Protein AF-A0A067ERJ5-F1 (afdb_monomer_lite)

InterPro domains:
  IPR031101 RNA polymerase-associated protein Ctr9 [PTHR14027] (1-68)

pLDDT: mean 87.37, std 5.48, range [59.69, 93.44]

Foldseek 3Di:
DDWDWFQAAPDNDTDIDDLVPDDLDLVVVLCVCVNRVGDLVVLQVSLVSCVVVVNPVSSVVSVVSSPDD

Radius of gyration: 11.3 Å; chains: 1; bounding box: 25×26×26 Å

Structure (mmCIF, N/CA/C/O backbone):
data_AF-A0A067ERJ5-F1
#
_entry.id   AF-A0A067ERJ5-F1
#
loop_
_atom_site.group_PDB
_atom_site.id
_atom_site.type_symbol
_atom_site.label_atom_id
_atom_site.label_alt_id
_atom_site.label_comp_id
_atom_site.label_asym_id
_atom_site.label_entity_id
_atom_site.label_seq_id
_atom_site.pdbx_PDB_ins_code
_atom_site.Cartn_x
_atom_site.Cartn_y
_atom_site.Cartn_z
_atom_site.occupancy
_atom_site.B_iso_or_equiv
_atom_site.auth_seq_id
_atom_site.auth_comp_id
_atom_site.auth_asym_id
_atom_site.auth_atom_id
_atom_site.pdbx_PDB_model_num
ATOM 1 N N . MET A 1 1 ? -12.307 -13.195 -1.361 1.00 59.69 1 MET A N 1
ATOM 2 C CA . MET A 1 1 ? -10.887 -12.993 -1.011 1.00 59.69 1 MET A CA 1
ATOM 3 C C . MET A 1 1 ? -10.259 -12.218 -2.148 1.00 59.69 1 MET A C 1
ATOM 5 O O . 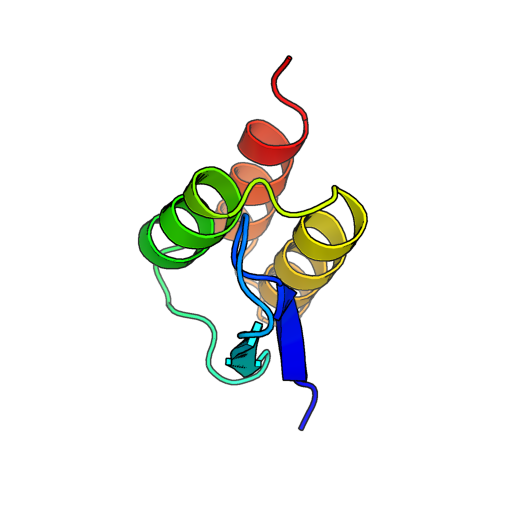MET A 1 1 ? -10.351 -12.679 -3.279 1.00 59.69 1 MET A O 1
ATOM 9 N N . ALA A 1 2 ? -9.748 -11.019 -1.883 1.00 80.69 2 ALA A N 1
ATOM 10 C CA . ALA A 1 2 ? -9.060 -10.227 -2.894 1.00 80.69 2 ALA A CA 1
ATOM 11 C C . ALA A 1 2 ? -7.552 -10.445 -2.715 1.00 80.69 2 ALA A C 1
ATOM 13 O O . ALA A 1 2 ? -7.043 -10.343 -1.602 1.00 80.69 2 ALA A O 1
ATOM 14 N N . CYS A 1 3 ? -6.856 -10.806 -3.786 1.00 85.94 3 CYS A N 1
ATOM 15 C CA . CYS A 1 3 ? -5.405 -10.939 -3.785 1.00 85.94 3 CYS A CA 1
ATOM 16 C C . CYS A 1 3 ? -4.827 -9.973 -4.809 1.00 85.94 3 CYS A C 1
ATOM 18 O O . CYS A 1 3 ? -5.461 -9.697 -5.828 1.00 85.94 3 CYS A O 1
ATOM 20 N N . VAL A 1 4 ? -3.634 -9.483 -4.517 1.00 86.38 4 VAL A N 1
ATOM 21 C CA . VAL A 1 4 ? -2.831 -8.670 -5.421 1.00 86.38 4 VAL A CA 1
ATOM 22 C C . VAL A 1 4 ? -1.553 -9.433 -5.718 1.00 86.38 4 VAL A C 1
ATOM 24 O O . VAL A 1 4 ? -1.038 -10.138 -4.850 1.00 86.38 4 VAL A O 1
ATOM 27 N N . TYR A 1 5 ? -1.081 -9.313 -6.950 1.00 87.81 5 TYR A N 1
ATOM 28 C CA . TYR A 1 5 ? 0.143 -9.938 -7.422 1.00 87.81 5 TYR A CA 1
ATOM 29 C C . TYR A 1 5 ? 1.141 -8.822 -7.693 1.00 87.81 5 TYR A C 1
ATOM 31 O O . TYR A 1 5 ? 0.846 -7.902 -8.454 1.00 87.81 5 TYR A O 1
ATOM 39 N N . ILE A 1 6 ? 2.268 -8.864 -6.991 1.00 86.44 6 ILE A N 1
ATOM 40 C CA . ILE A 1 6 ? 3.364 -7.916 -7.165 1.00 86.44 6 ILE A CA 1
ATOM 41 C C . ILE A 1 6 ? 4.411 -8.628 -8.024 1.00 86.44 6 ILE A C 1
ATOM 43 O O . ILE A 1 6 ? 4.929 -9.654 -7.577 1.00 86.44 6 ILE A O 1
ATOM 47 N N . PRO A 1 7 ? 4.688 -8.159 -9.251 1.00 84.19 7 PRO A N 1
ATOM 48 C CA . PRO A 1 7 ? 5.696 -8.783 -10.097 1.00 84.19 7 PRO A CA 1
ATOM 49 C C . PRO A 1 7 ? 7.073 -8.614 -9.459 1.00 84.19 7 PRO A C 1
ATOM 51 O O . PRO A 1 7 ? 7.404 -7.519 -9.007 1.00 84.19 7 PRO A O 1
ATOM 54 N N . VAL A 1 8 ? 7.860 -9.688 -9.426 1.00 85.62 8 VAL A N 1
ATOM 55 C CA . VAL A 1 8 ? 9.230 -9.639 -8.911 1.00 85.62 8 VAL A CA 1
ATOM 56 C C . VAL A 1 8 ? 10.135 -9.003 -9.958 1.00 85.62 8 VAL A C 1
ATOM 58 O O . VAL A 1 8 ? 10.100 -9.352 -11.144 1.00 85.62 8 VAL A O 1
ATOM 61 N N . GLN A 1 9 ? 10.972 -8.062 -9.539 1.00 81.19 9 GLN A N 1
ATOM 62 C CA . GLN A 1 9 ? 11.834 -7.339 -10.454 1.00 81.19 9 GLN A CA 1
ATOM 63 C C . GLN A 1 9 ? 12.830 -8.297 -11.131 1.00 81.19 9 GLN A C 1
ATOM 65 O O . GLN A 1 9 ? 13.602 -8.995 -10.477 1.00 81.19 9 GLN A O 1
ATOM 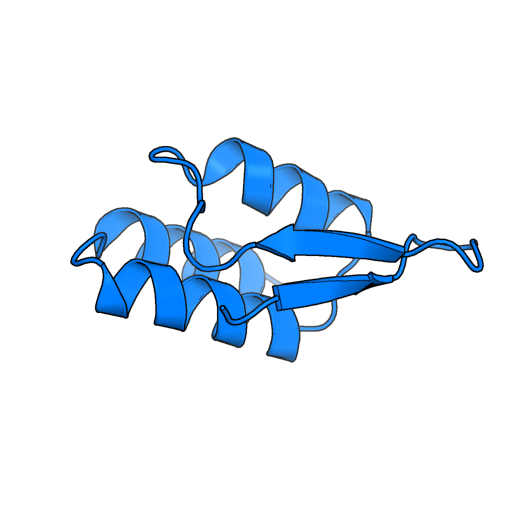70 N N . ASN A 1 10 ? 12.867 -8.279 -12.468 1.00 81.50 10 ASN A N 1
ATOM 71 C CA . ASN A 1 10 ? 13.717 -9.145 -13.302 1.00 81.50 10 ASN A CA 1
ATOM 72 C C . ASN A 1 10 ? 13.409 -10.654 -13.197 1.00 81.50 10 ASN A C 1
ATOM 74 O O . ASN A 1 10 ? 14.279 -11.471 -13.501 1.00 81.50 10 ASN A O 1
ATOM 78 N N . SER A 1 11 ? 12.191 -11.030 -12.800 1.00 84.94 11 SER A N 1
ATOM 79 C CA . SER A 1 11 ? 11.736 -12.422 -12.741 1.00 84.94 11 SER A CA 1
ATOM 80 C C . SER A 1 11 ? 10.354 -12.580 -13.387 1.00 84.94 11 SER A C 1
ATOM 82 O O . SER A 1 11 ? 9.620 -11.609 -13.550 1.00 84.94 11 SER A O 1
ATOM 84 N N . GLU A 1 12 ? 10.001 -13.810 -13.764 1.00 85.88 12 GLU A N 1
ATOM 85 C CA . GLU A 1 12 ? 8.618 -14.182 -14.121 1.00 85.88 12 GLU A CA 1
ATOM 86 C C . GLU A 1 12 ? 7.782 -14.539 -12.876 1.00 85.88 12 GLU A C 1
ATOM 88 O O . GLU A 1 12 ? 6.611 -14.899 -12.982 1.00 85.88 12 GLU A O 1
ATOM 93 N N . GLU A 1 13 ? 8.389 -14.474 -11.690 1.00 87.25 13 GLU A N 1
ATOM 94 C CA . GLU A 1 13 ? 7.725 -14.751 -10.422 1.00 87.25 13 GLU A CA 1
ATOM 95 C C . GLU A 1 13 ? 6.877 -13.566 -9.943 1.00 87.25 13 GLU A C 1
ATOM 97 O O . GLU A 1 13 ? 7.168 -12.398 -10.203 1.00 87.25 13 GLU A O 1
ATOM 102 N N . GLU A 1 14 ? 5.825 -13.879 -9.189 1.00 86.81 14 GLU A N 1
ATOM 103 C CA . GLU A 1 14 ? 4.914 -12.897 -8.611 1.00 86.81 14 GLU A CA 1
ATOM 104 C C . GLU A 1 14 ? 4.715 -13.180 -7.121 1.00 86.81 14 GLU A C 1
ATOM 106 O O . GLU A 1 14 ? 4.405 -14.304 -6.710 1.00 86.81 14 GLU A O 1
ATOM 111 N N . VAL A 1 15 ? 4.821 -12.141 -6.294 1.00 84.94 15 VAL A N 1
ATOM 112 C CA . VAL A 1 15 ? 4.480 -12.217 -4.875 1.00 84.94 15 VAL A CA 1
ATOM 113 C C . VAL A 1 15 ? 2.976 -12.044 -4.726 1.00 84.94 15 VAL A C 1
ATOM 115 O O . VAL A 1 15 ? 2.411 -10.983 -4.998 1.00 84.94 15 VAL A O 1
ATOM 118 N N . ARG A 1 16 ? 2.304 -13.098 -4.258 1.00 86.75 16 ARG A N 1
ATOM 119 C CA . ARG A 1 16 ? 0.875 -13.051 -3.945 1.00 86.75 16 ARG A CA 1
ATOM 120 C C . ARG A 1 16 ? 0.652 -12.460 -2.556 1.00 86.75 16 ARG A C 1
ATOM 122 O O . ARG A 1 16 ? 0.978 -13.086 -1.551 1.00 86.75 16 ARG A O 1
ATOM 129 N N . VAL A 1 17 ? -0.028 -11.322 -2.501 1.00 86.81 17 VAL A N 1
ATOM 130 C CA . VAL A 1 17 ? -0.456 -10.672 -1.260 1.00 86.81 17 VAL A CA 1
ATOM 131 C C . VAL A 1 17 ? -1.962 -10.840 -1.078 1.00 86.81 17 VAL A C 1
ATOM 133 O O . VAL A 1 17 ? -2.766 -10.459 -1.931 1.00 86.81 17 VAL A O 1
ATOM 136 N N . ALA A 1 18 ? -2.359 -11.420 0.052 1.00 87.31 18 ALA A N 1
ATOM 137 C CA . ALA A 1 18 ? -3.755 -11.539 0.450 1.00 87.31 18 ALA A CA 1
ATOM 138 C C . ALA A 1 18 ? -4.206 -10.249 1.159 1.00 87.31 18 ALA A C 1
ATOM 140 O O . ALA A 1 18 ? -3.720 -9.919 2.240 1.00 87.31 18 ALA A O 1
ATOM 141 N N . LEU A 1 19 ? -5.128 -9.505 0.540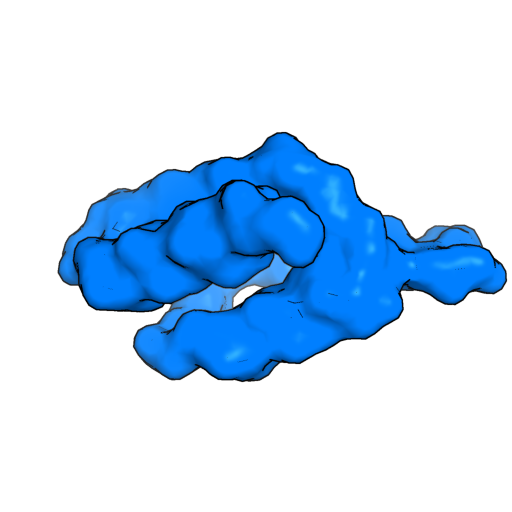 1.00 84.12 19 LEU A N 1
ATOM 142 C CA . LEU A 1 19 ? -5.576 -8.191 1.021 1.00 84.12 19 LEU A CA 1
ATOM 143 C C . LEU A 1 19 ? -6.331 -8.267 2.362 1.00 84.12 19 LEU A C 1
ATOM 145 O O . LEU A 1 19 ? -6.309 -7.338 3.165 1.00 84.12 19 LEU A O 1
ATOM 149 N N . ASP A 1 20 ? -6.957 -9.403 2.642 1.00 82.62 20 ASP A N 1
ATOM 150 C CA . ASP A 1 20 ? -7.636 -9.713 3.899 1.00 82.62 20 ASP A CA 1
ATOM 151 C C . ASP A 1 20 ? -6.679 -10.063 5.050 1.00 82.62 20 ASP A C 1
ATOM 153 O O . ASP A 1 20 ? -7.080 -10.021 6.212 1.00 82.62 20 ASP A O 1
ATOM 157 N N . GLN A 1 21 ? -5.414 -10.368 4.748 1.00 80.81 21 GLN A N 1
ATOM 158 C CA . GLN A 1 21 ? -4.393 -10.748 5.729 1.00 80.81 21 GLN A CA 1
ATOM 159 C C . GLN A 1 21 ? -3.229 -9.756 5.778 1.00 80.81 21 GLN A C 1
ATOM 161 O O . GLN A 1 21 ? -2.104 -10.125 6.111 1.00 80.81 21 GLN A O 1
ATOM 166 N N . LEU A 1 22 ? -3.497 -8.485 5.469 1.00 84.25 22 LEU A N 1
ATOM 167 C CA . LEU A 1 22 ? -2.470 -7.455 5.552 1.00 84.25 22 LEU A CA 1
ATOM 168 C C . LEU A 1 22 ? -1.932 -7.330 6.988 1.00 84.25 22 LEU A C 1
ATOM 170 O O . LEU A 1 22 ? -2.731 -7.236 7.940 1.00 84.25 22 LEU A O 1
ATOM 174 N N . PRO A 1 23 ? -0.597 -7.292 7.155 1.00 84.31 23 PRO A N 1
ATOM 175 C CA . PRO A 1 23 ? 0.029 -7.179 8.462 1.00 84.31 23 PRO A CA 1
ATOM 176 C C . PRO A 1 23 ? -0.443 -5.919 9.202 1.00 84.31 23 PRO A C 1
ATOM 178 O O . PRO A 1 23 ? -1.002 -4.976 8.629 1.00 84.31 23 PRO A O 1
ATOM 181 N N . ARG A 1 24 ? -0.324 -5.928 10.534 1.00 82.25 24 ARG A N 1
ATOM 182 C CA . ARG A 1 24 ? -0.664 -4.748 11.352 1.00 82.25 24 ARG A CA 1
ATOM 183 C C . ARG A 1 24 ? 0.325 -3.614 11.129 1.00 82.25 24 ARG A C 1
ATOM 185 O O . ARG A 1 24 ? -0.093 -2.461 11.104 1.00 82.25 24 ARG A O 1
ATOM 192 N N . ASP A 1 25 ? 1.594 -3.963 10.988 1.00 86.69 25 ASP A N 1
ATOM 193 C CA . ASP A 1 25 ? 2.633 -3.047 10.554 1.00 86.69 25 ASP A CA 1
ATOM 194 C C . ASP A 1 25 ? 2.663 -3.010 9.019 1.00 86.69 25 ASP A C 1
ATOM 196 O O . ASP A 1 25 ? 2.420 -4.027 8.370 1.00 86.69 25 ASP A O 1
ATOM 200 N N . ALA A 1 26 ? 2.878 -1.830 8.445 1.00 88.69 26 ALA A N 1
ATOM 201 C CA . ALA A 1 26 ? 3.025 -1.654 7.006 1.00 88.69 26 ALA A CA 1
ATOM 202 C C . ALA A 1 26 ? 4.485 -1.802 6.553 1.00 88.69 26 ALA A C 1
ATOM 204 O O . ALA A 1 26 ? 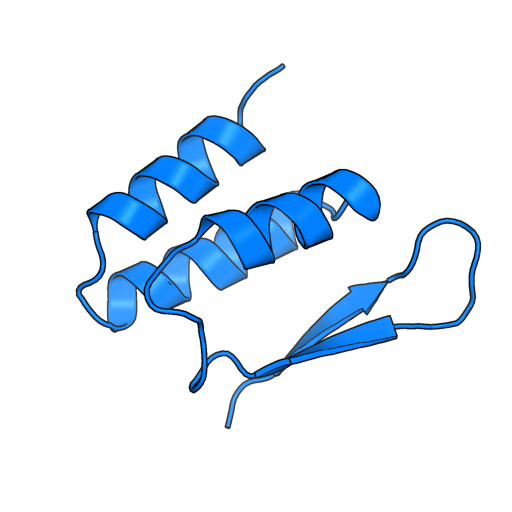4.712 -1.921 5.356 1.00 88.69 26 ALA A O 1
ATOM 205 N N . SER A 1 27 ? 5.457 -1.815 7.472 1.00 88.62 27 SER A N 1
ATOM 206 C CA . SER A 1 27 ? 6.890 -1.948 7.164 1.00 88.62 27 SER A CA 1
ATOM 207 C C . SER A 1 27 ? 7.195 -3.141 6.250 1.00 88.62 27 SER A C 1
ATOM 209 O O . SER A 1 27 ? 7.766 -2.947 5.183 1.00 88.62 27 SER A O 1
ATOM 211 N N . ASP A 1 28 ? 6.693 -4.333 6.582 1.00 87.12 28 ASP A N 1
ATOM 212 C CA . ASP A 1 28 ? 6.905 -5.541 5.773 1.00 87.12 28 ASP A CA 1
ATOM 213 C C . ASP A 1 28 ? 6.379 -5.388 4.333 1.00 87.12 28 ASP A C 1
ATOM 215 O O . ASP A 1 28 ? 7.031 -5.789 3.369 1.00 87.12 28 ASP A O 1
ATOM 219 N N . ILE A 1 29 ? 5.185 -4.799 4.164 1.00 88.38 29 ILE A N 1
ATOM 220 C CA . ILE A 1 29 ? 4.584 -4.614 2.834 1.00 88.38 29 ILE A CA 1
ATOM 221 C C . ILE A 1 29 ? 5.312 -3.521 2.048 1.00 88.38 29 ILE A C 1
ATOM 223 O O . ILE A 1 29 ? 5.458 -3.630 0.833 1.00 88.38 29 ILE A O 1
ATOM 227 N N . LEU A 1 30 ? 5.769 -2.477 2.740 1.00 90.50 30 LEU A N 1
ATOM 228 C CA . LEU A 1 30 ? 6.530 -1.375 2.168 1.00 90.50 30 LEU A CA 1
ATOM 229 C C . LEU A 1 30 ? 7.876 -1.860 1.647 1.00 90.50 30 LEU A C 1
ATOM 231 O O . LEU A 1 30 ? 8.253 -1.492 0.539 1.00 90.50 30 LEU A O 1
ATOM 235 N N . ASP A 1 31 ? 8.567 -2.703 2.409 1.00 89.88 31 ASP A N 1
ATOM 236 C CA . ASP A 1 31 ? 9.853 -3.262 2.005 1.00 89.88 31 ASP A CA 1
ATOM 237 C C . ASP A 1 31 ? 9.711 -4.104 0.731 1.00 89.88 31 ASP A C 1
ATOM 239 O O . ASP A 1 31 ? 10.518 -3.951 -0.183 1.00 89.88 31 ASP A O 1
ATOM 243 N N . ILE A 1 32 ? 8.640 -4.900 0.607 1.00 88.62 32 ILE A N 1
ATOM 244 C CA . ILE A 1 32 ? 8.334 -5.654 -0.621 1.00 88.62 32 ILE A CA 1
ATOM 245 C C . ILE A 1 32 ? 8.030 -4.703 -1.785 1.00 88.62 32 ILE A C 1
ATOM 247 O O . ILE A 1 32 ? 8.625 -4.821 -2.853 1.00 88.62 32 ILE A O 1
ATOM 251 N N . LEU A 1 33 ? 7.124 -3.738 -1.596 1.00 89.38 33 LEU A N 1
ATOM 252 C CA . LEU A 1 33 ? 6.742 -2.792 -2.652 1.00 89.38 33 LEU A CA 1
ATOM 253 C C . LEU A 1 33 ? 7.945 -1.988 -3.173 1.00 89.38 33 LEU A C 1
ATOM 255 O O . LEU A 1 33 ? 8.047 -1.744 -4.376 1.00 89.38 33 LEU A O 1
ATOM 259 N N . LYS A 1 34 ? 8.858 -1.597 -2.277 1.00 89.25 34 LYS A N 1
ATOM 260 C CA . LYS A 1 34 ? 10.103 -0.897 -2.616 1.00 89.25 34 LYS A CA 1
ATOM 261 C C . LYS A 1 34 ? 11.099 -1.812 -3.317 1.00 89.25 34 LYS A C 1
ATOM 263 O O . LYS A 1 34 ? 11.640 -1.418 -4.347 1.00 89.25 34 LYS A O 1
ATOM 268 N N . ALA A 1 35 ? 11.342 -3.005 -2.769 1.00 88.25 35 ALA A N 1
ATOM 269 C CA . ALA A 1 35 ? 12.300 -3.961 -3.319 1.00 88.25 35 ALA A CA 1
ATOM 270 C C . ALA A 1 35 ? 11.937 -4.361 -4.752 1.00 88.25 35 ALA A C 1
ATOM 272 O O . ALA A 1 35 ? 12.809 -4.392 -5.616 1.00 88.25 35 ALA A O 1
ATOM 273 N N . GLU A 1 36 ? 10.648 -4.578 -5.013 1.00 88.06 36 GLU A N 1
ATOM 274 C CA . GLU A 1 36 ? 10.162 -5.008 -6.324 1.00 88.06 36 GLU A CA 1
ATOM 275 C C . GLU A 1 36 ? 9.874 -3.851 -7.292 1.00 88.06 36 GLU A C 1
ATOM 277 O O . GLU A 1 36 ? 9.419 -4.081 -8.411 1.00 88.06 36 GLU A O 1
ATOM 282 N N . GLN A 1 37 ? 10.129 -2.599 -6.887 1.00 85.12 37 GLN A N 1
ATOM 283 C CA . GLN A 1 37 ? 9.779 -1.397 -7.659 1.00 85.12 37 GLN A CA 1
ATOM 284 C C . GLN A 1 37 ? 8.330 -1.448 -8.166 1.00 85.12 37 GLN A C 1
ATOM 286 O O . GLN A 1 37 ? 8.034 -1.196 -9.338 1.00 85.12 37 GLN A O 1
ATOM 291 N N . ALA A 1 38 ? 7.422 -1.816 -7.261 1.00 88.19 38 ALA A N 1
ATOM 292 C CA . ALA A 1 38 ? 6.024 -2.037 -7.578 1.00 88.19 38 ALA A CA 1
ATOM 293 C C . ALA A 1 38 ? 5.391 -0.764 -8.176 1.00 88.19 38 ALA A C 1
ATOM 295 O O . ALA A 1 38 ? 5.602 0.333 -7.645 1.00 88.19 38 ALA A O 1
ATOM 296 N N . PRO A 1 39 ? 4.586 -0.872 -9.249 1.00 88.38 39 PRO A N 1
ATOM 297 C CA . PRO A 1 39 ? 3.931 0.281 -9.854 1.00 88.38 39 PRO A CA 1
ATOM 298 C C . PRO A 1 39 ? 2.915 0.928 -8.904 1.00 88.38 39 PRO A C 1
ATOM 300 O O . PRO A 1 39 ? 2.274 0.253 -8.097 1.00 88.38 39 PRO A O 1
ATOM 303 N N . LEU A 1 40 ? 2.751 2.253 -9.016 1.00 88.12 40 LEU A N 1
ATOM 304 C CA . LEU A 1 40 ? 1.957 3.085 -8.097 1.00 88.12 40 LEU A CA 1
ATOM 305 C C . LEU A 1 40 ? 0.506 2.605 -7.912 1.00 88.12 40 LEU A C 1
ATOM 307 O O . LEU A 1 40 ? -0.080 2.800 -6.848 1.00 88.12 40 LEU A O 1
ATOM 311 N N . ASP A 1 41 ? -0.092 1.956 -8.912 1.00 89.44 41 ASP A N 1
ATOM 312 C CA . ASP A 1 41 ? -1.437 1.395 -8.779 1.00 89.44 41 ASP A CA 1
ATOM 313 C C . ASP A 1 41 ? -1.517 0.328 -7.670 1.00 89.44 41 ASP A C 1
ATOM 315 O O . ASP A 1 41 ? -2.488 0.321 -6.908 1.00 89.44 41 ASP A O 1
ATOM 319 N N . LEU A 1 42 ? -0.474 -0.494 -7.492 1.00 89.50 42 LEU A N 1
ATOM 320 C CA . LEU A 1 42 ? -0.409 -1.505 -6.432 1.00 89.50 42 LEU A CA 1
ATOM 321 C C . LEU A 1 42 ? -0.328 -0.856 -5.050 1.00 89.50 42 LEU A C 1
ATOM 323 O O . LEU A 1 42 ? -1.034 -1.281 -4.130 1.00 89.50 42 LEU A O 1
ATOM 327 N N . TRP A 1 43 ? 0.449 0.221 -4.918 1.00 92.31 43 TRP A N 1
ATOM 328 C CA . TRP A 1 43 ? 0.521 1.014 -3.688 1.00 92.31 43 TRP A CA 1
ATOM 329 C C . TRP A 1 43 ? -0.862 1.528 -3.285 1.00 92.31 43 TRP A C 1
ATOM 331 O O . TRP A 1 43 ? -1.276 1.375 -2.135 1.00 92.31 43 TRP A O 1
ATOM 341 N N . LEU A 1 44 ? -1.623 2.070 -4.242 1.00 91.69 44 LEU A N 1
ATOM 342 C CA . LEU A 1 44 ? -2.977 2.574 -4.002 1.00 91.69 44 LEU A CA 1
ATOM 343 C C . LEU A 1 44 ? -3.960 1.460 -3.626 1.00 91.69 44 LEU A C 1
ATOM 345 O O . LEU A 1 44 ? -4.819 1.665 -2.763 1.00 91.69 44 LEU A O 1
ATOM 349 N N . ILE A 1 45 ? -3.853 0.283 -4.249 1.00 91.81 45 ILE A N 1
ATOM 350 C CA . ILE A 1 45 ? -4.709 -0.863 -3.923 1.00 91.81 45 ILE A CA 1
ATOM 351 C C . ILE A 1 45 ? -4.471 -1.314 -2.478 1.00 91.81 45 ILE A C 1
ATOM 353 O O . ILE A 1 45 ? -5.445 -1.487 -1.739 1.00 91.81 45 ILE A O 1
ATOM 357 N N . ILE A 1 46 ? -3.207 -1.459 -2.067 1.00 90.62 46 ILE A N 1
ATOM 358 C CA . ILE A 1 46 ? -2.849 -1.873 -0.704 1.00 90.62 46 ILE A CA 1
ATOM 359 C C . ILE A 1 46 ? -3.249 -0.794 0.305 1.00 90.62 46 ILE A C 1
ATOM 361 O O . ILE A 1 46 ? -3.913 -1.105 1.296 1.00 90.62 46 ILE A O 1
ATOM 365 N N . ALA A 1 47 ? -2.945 0.478 0.032 1.00 92.44 47 ALA A N 1
ATOM 366 C CA . ALA A 1 47 ? -3.342 1.594 0.886 1.00 92.44 47 ALA A CA 1
ATOM 367 C C . ALA A 1 47 ? -4.864 1.600 1.116 1.00 92.44 47 ALA A C 1
ATOM 369 O O . ALA A 1 47 ? -5.334 1.631 2.257 1.00 92.44 47 ALA A O 1
ATOM 370 N N . ARG A 1 48 ? -5.662 1.493 0.044 1.00 92.75 48 ARG A N 1
ATOM 371 C CA . ARG A 1 48 ? -7.129 1.451 0.140 1.00 92.75 48 ARG A CA 1
ATOM 372 C C . ARG A 1 48 ? -7.617 0.304 1.024 1.00 92.75 48 ARG A C 1
ATOM 374 O O . ARG A 1 48 ? -8.633 0.448 1.701 1.00 92.75 48 ARG A O 1
ATOM 381 N N . GLU A 1 49 ? -6.929 -0.829 1.015 1.00 91.81 49 GLU A N 1
ATOM 382 C CA . GLU A 1 49 ? -7.308 -1.963 1.846 1.00 91.81 49 GLU A CA 1
ATOM 383 C C . GLU A 1 49 ? -7.000 -1.732 3.332 1.00 91.81 49 GLU A C 1
ATOM 385 O O . GL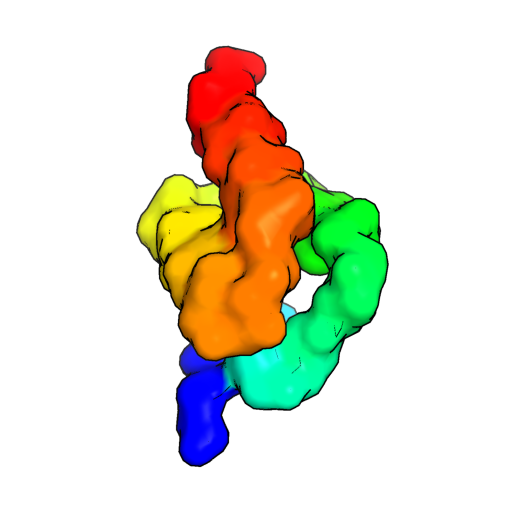U A 1 49 ? -7.860 -1.991 4.177 1.00 91.81 49 GLU A O 1
ATOM 390 N N . TYR A 1 50 ? -5.845 -1.145 3.661 1.00 91.62 50 TYR A N 1
ATOM 391 C CA . TYR A 1 50 ? -5.569 -0.673 5.024 1.00 91.62 50 TYR A CA 1
ATOM 392 C C . TYR A 1 50 ? -6.651 0.304 5.505 1.00 91.62 50 TYR A C 1
ATOM 394 O O . TYR A 1 50 ? -7.170 0.164 6.616 1.00 91.62 50 TYR A O 1
ATOM 402 N N . PHE A 1 51 ? -7.073 1.230 4.641 1.00 91.75 51 PHE A N 1
ATOM 403 C CA . PHE A 1 51 ? -8.146 2.171 4.954 1.00 91.75 51 PHE A CA 1
ATOM 404 C C . PHE A 1 51 ? -9.485 1.471 5.239 1.00 91.75 51 PHE A C 1
ATOM 406 O O . PHE A 1 51 ? -10.144 1.783 6.231 1.00 91.75 51 PHE A O 1
ATOM 413 N N . LYS A 1 52 ? -9.871 0.470 4.434 1.00 91.00 52 LYS A N 1
ATOM 414 C CA . LYS A 1 52 ? -11.088 -0.332 4.668 1.00 91.00 52 LYS A CA 1
ATOM 415 C C . LYS A 1 52 ? -11.078 -1.075 6.004 1.00 91.00 52 LYS A C 1
ATOM 417 O O . LYS A 1 52 ? -12.137 -1.277 6.589 1.00 91.00 52 LYS A O 1
ATOM 422 N N . GLN A 1 53 ? -9.902 -1.471 6.484 1.00 88.38 53 GLN A N 1
ATOM 423 C CA . GLN A 1 53 ? -9.725 -2.128 7.781 1.00 88.38 53 GLN A CA 1
ATOM 424 C C . GLN A 1 53 ? -9.668 -1.134 8.959 1.00 88.38 53 GLN A C 1
ATOM 426 O O . GLN A 1 53 ? -9.469 -1.553 10.097 1.00 88.38 53 GLN A O 1
ATOM 431 N N . GLY A 1 54 ? -9.813 0.175 8.711 1.00 90.19 54 GLY A N 1
ATOM 432 C CA . GLY A 1 54 ? -9.703 1.228 9.728 1.00 90.19 54 GLY A CA 1
ATOM 433 C C . GLY A 1 54 ?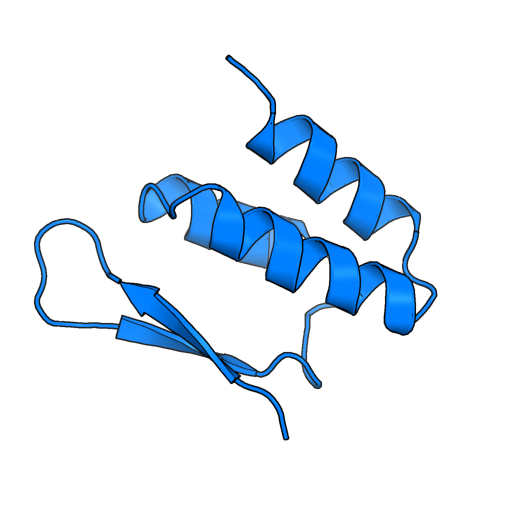 -8.264 1.549 10.149 1.00 90.19 54 GLY A C 1
ATOM 434 O O . GLY A 1 54 ? -8.054 2.283 11.113 1.00 90.19 54 GLY A O 1
ATOM 435 N N . LYS A 1 55 ? -7.262 1.022 9.437 1.00 91.12 55 LYS A N 1
ATOM 436 C CA . LYS A 1 55 ? -5.829 1.213 9.701 1.00 91.12 55 LYS A CA 1
ATOM 437 C C . LYS A 1 55 ? -5.314 2.474 8.985 1.00 91.12 55 LYS A C 1
ATOM 439 O O . LYS A 1 55 ? -4.589 2.397 7.993 1.00 91.12 55 LYS A O 1
ATOM 444 N N . VAL A 1 56 ? -5.758 3.646 9.446 1.00 91.69 56 VAL A N 1
ATOM 445 C CA . VAL A 1 56 ? -5.524 4.939 8.765 1.00 91.69 56 VAL A CA 1
ATOM 446 C C . VAL A 1 56 ? -4.049 5.358 8.768 1.00 91.69 56 VAL A C 1
ATOM 448 O O . VAL A 1 56 ? -3.574 5.891 7.768 1.00 91.69 56 VAL A O 1
ATOM 451 N N . GLU A 1 57 ? -3.307 5.078 9.841 1.00 92.81 57 GLU A N 1
ATOM 452 C CA . GLU A 1 57 ? -1.877 5.416 9.921 1.00 92.81 57 GLU A CA 1
ATOM 453 C C . GLU A 1 57 ? -1.059 4.674 8.861 1.00 92.81 57 GLU A C 1
ATOM 455 O O . GLU A 1 57 ? -0.271 5.280 8.142 1.00 92.81 57 GLU A O 1
ATOM 460 N N . GLN A 1 58 ? -1.317 3.375 8.693 1.00 92.75 58 GLN A N 1
ATOM 461 C CA . GLN A 1 58 ? -0.675 2.539 7.680 1.00 92.75 58 GLN A CA 1
ATOM 462 C C . GLN A 1 58 ? -1.051 2.989 6.268 1.00 92.75 58 GLN A C 1
ATOM 464 O O . GLN A 1 58 ? -0.199 3.057 5.389 1.00 92.75 58 GLN A O 1
ATOM 469 N N . PHE A 1 59 ? -2.320 3.345 6.050 1.00 93.31 59 PHE A N 1
ATOM 470 C CA . PHE A 1 59 ? -2.758 3.948 4.792 1.00 93.31 59 PHE A CA 1
ATOM 471 C C . PHE A 1 59 ? -1.947 5.207 4.458 1.00 93.31 59 PHE A C 1
ATOM 473 O O . PHE A 1 59 ? -1.444 5.324 3.341 1.00 93.31 59 PHE A O 1
ATOM 480 N N . ARG A 1 60 ? -1.785 6.124 5.422 1.00 92.50 60 ARG A N 1
ATOM 481 C CA . ARG A 1 60 ? -1.016 7.360 5.226 1.00 92.50 60 ARG A CA 1
ATOM 482 C C . ARG A 1 60 ? 0.453 7.056 4.944 1.00 92.50 60 ARG A C 1
ATOM 484 O O . ARG A 1 60 ? 0.998 7.605 3.996 1.00 92.50 60 ARG A O 1
ATOM 491 N N . GLN A 1 61 ? 1.051 6.142 5.704 1.00 93.44 61 GLN A N 1
ATOM 492 C CA . GLN A 1 61 ? 2.440 5.725 5.526 1.00 93.44 61 GLN A CA 1
ATOM 493 C C . GLN A 1 61 ? 2.696 5.164 4.119 1.00 93.44 61 GLN A C 1
ATOM 495 O O . GLN A 1 61 ? 3.658 5.557 3.469 1.00 93.44 61 GLN A O 1
ATOM 500 N N . ILE A 1 62 ? 1.809 4.299 3.612 1.00 92.56 62 ILE A N 1
ATOM 501 C CA . ILE A 1 62 ? 1.934 3.738 2.257 1.00 92.56 62 ILE A CA 1
ATOM 502 C C . ILE A 1 62 ? 1.823 4.820 1.185 1.00 92.56 62 ILE A C 1
ATOM 504 O O . ILE A 1 62 ? 2.572 4.790 0.212 1.00 92.56 62 ILE A O 1
ATOM 508 N N . LEU A 1 63 ? 0.921 5.789 1.354 1.00 91.94 63 LEU A N 1
ATOM 509 C CA . LEU A 1 63 ? 0.803 6.899 0.411 1.00 91.94 63 LEU A CA 1
ATOM 510 C C . LEU A 1 63 ? 2.010 7.836 0.443 1.00 91.94 63 LEU A C 1
ATOM 512 O O . LEU A 1 63 ? 2.444 8.279 -0.615 1.00 91.94 63 LEU A O 1
ATOM 516 N N . GLU A 1 64 ? 2.545 8.146 1.621 1.00 91.88 64 GLU A N 1
ATOM 517 C CA . GLU A 1 64 ? 3.725 9.006 1.765 1.00 91.88 64 GLU A CA 1
ATOM 518 C C . GLU A 1 64 ? 4.952 8.378 1.107 1.00 91.88 64 GLU A C 1
ATOM 520 O O . GLU A 1 64 ? 5.625 9.032 0.318 1.00 91.88 64 GLU A O 1
ATOM 525 N N . GLU A 1 65 ? 5.188 7.092 1.354 1.00 91.12 65 GLU A N 1
ATOM 526 C CA . GLU A 1 65 ? 6.303 6.355 0.758 1.00 91.12 65 GLU A CA 1
ATOM 527 C C . GLU A 1 65 ? 6.125 6.161 -0.755 1.00 91.12 65 GLU A C 1
ATOM 529 O O . GLU A 1 65 ? 7.064 6.372 -1.516 1.00 91.12 65 GLU A O 1
ATOM 534 N N . GLY A 1 66 ? 4.916 5.820 -1.215 1.00 86.06 66 GLY A N 1
ATOM 535 C CA . GLY A 1 66 ? 4.640 5.594 -2.639 1.00 86.06 66 GLY A CA 1
ATOM 536 C C . GLY A 1 66 ? 4.574 6.869 -3.487 1.00 86.06 66 GLY A C 1
ATOM 537 O O . GLY A 1 66 ? 4.658 6.791 -4.710 1.00 86.06 66 GLY A O 1
ATOM 538 N N . SER A 1 67 ? 4.406 8.039 -2.862 1.00 84.38 67 SER A N 1
ATOM 539 C CA . SER A 1 67 ? 4.428 9.350 -3.533 1.00 84.38 67 SER A CA 1
ATOM 540 C C . SER A 1 67 ? 5.730 10.126 -3.325 1.00 84.38 67 SER A C 1
ATOM 542 O O . SER A 1 67 ? 5.858 11.239 -3.843 1.00 84.38 67 SER A O 1
ATOM 544 N N . SER A 1 68 ? 6.692 9.551 -2.594 1.00 79.31 68 SER A N 1
ATOM 545 C CA . SER A 1 68 ? 8.031 10.115 -2.461 1.00 79.31 68 SER A CA 1
ATOM 546 C C . SER A 1 68 ? 8.739 10.128 -3.827 1.00 79.31 68 SER A C 1
ATOM 548 O O . SER A 1 68 ? 8.622 9.150 -4.569 1.00 79.31 68 SER A O 1
ATOM 550 N N . PRO A 1 69 ? 9.444 11.221 -4.179 1.00 66.62 69 PRO A N 1
ATOM 551 C CA . PRO A 1 69 ? 10.228 11.314 -5.411 1.00 66.62 69 PRO A CA 1
ATOM 552 C C . PRO A 1 69 ? 11.445 10.383 -5.425 1.00 66.62 69 PRO A C 1
ATOM 554 O O . PRO A 1 69 ? 11.909 9.980 -4.330 1.00 66.62 69 PRO A O 1
#

Organism: Citrus sinensis (NCBI:txid2711)

Secondary structure (DSSP, 8-state):
--EEEEEPTTSS-EEEEEGGG--SSSHHHHHHHHHTT--HHHHHHHHHHHHHTT-HHHHHHHHHHHT--

Sequence (69 aa):
MACVYIPVQNSEEEVRVALDQLPRDASDILDILKAEQAPLDLWLIIAREYFKQGKVEQFRQILEEGSSP